Protein AF-A0A7J7HUH0-F1 (afdb_monomer_lite)

pLDDT: mean 73.05, std 17.27, range [38.16, 94.31]

InterPro domains:
  IPR051358 Transcription factor AMS/ICE1/BHLH6-like [PTHR31945] (14-114)
  IPR054502 Plant bHLH transcription factor, ACT-like domain [PF22754] (56-114)

Organism: Camellia sinensis (NCBI:txid4442)

Foldseek 3Di:
DVVVVVVVVVVVVVVVVVVVVVVVVVVVVVVVVVVVVVVVVVVVCVCVVPPPPQKDWDWDADPFFIKIKIWGVDLDDPCPVVVVVVVCVVVVWAFPDKDWDRPRTTIIITGTGDPPVPPVVVVVPPPPPDPDDDPDDPDDD

Structure (mmCIF, N/CA/C/O backbone):
data_AF-A0A7J7HUH0-F1
#
_entry.id   AF-A0A7J7HUH0-F1
#
loop_
_atom_site.group_PDB
_atom_site.id
_atom_site.type_symbol
_atom_site.label_atom_id
_atom_site.label_alt_id
_atom_site.label_comp_id
_atom_site.label_asym_id
_atom_site.label_entity_id
_atom_site.label_seq_id
_atom_site.pdbx_PDB_ins_code
_atom_site.Cartn_x
_atom_site.Cartn_y
_atom_site.Cartn_z
_atom_site.occupancy
_atom_site.B_iso_or_equiv
_atom_site.auth_seq_id
_atom_site.auth_comp_id
_atom_site.auth_asym_id
_atom_site.auth_atom_id
_atom_site.pdbx_PDB_model_num
ATOM 1 N N . MET A 1 1 ? 28.530 69.741 12.120 1.00 62.62 1 MET A N 1
ATOM 2 C CA . MET A 1 1 ? 29.384 68.659 11.579 1.00 62.62 1 MET A CA 1
ATOM 3 C C . MET A 1 1 ? 29.743 67.556 12.587 1.00 62.62 1 MET A C 1
ATOM 5 O O . MET A 1 1 ? 29.414 66.415 12.303 1.00 62.62 1 MET A O 1
ATOM 9 N N . LEU A 1 2 ? 30.372 67.813 13.750 1.00 64.56 2 LEU A N 1
ATOM 10 C CA . LEU A 1 2 ? 30.705 66.729 14.713 1.00 64.56 2 LEU A CA 1
ATOM 11 C C . LEU A 1 2 ? 29.490 66.181 15.492 1.00 64.56 2 LEU A C 1
ATOM 13 O O . LEU A 1 2 ? 29.400 64.978 15.710 1.00 64.56 2 LEU A O 1
ATOM 17 N N . VAL A 1 3 ? 28.527 67.041 15.846 1.00 68.69 3 VAL A N 1
ATOM 18 C CA . VAL A 1 3 ? 27.280 66.648 16.542 1.00 68.69 3 VAL A CA 1
ATOM 19 C C . VAL A 1 3 ? 26.387 65.766 15.659 1.00 68.69 3 VAL A C 1
ATOM 21 O O . VAL A 1 3 ? 25.797 64.796 16.122 1.00 68.69 3 VAL A O 1
ATOM 24 N N . GLU A 1 4 ? 26.335 66.064 14.362 1.00 68.50 4 GLU A N 1
ATOM 25 C CA . GLU A 1 4 ? 25.541 65.306 13.388 1.00 68.50 4 GLU A CA 1
ATOM 26 C C . GLU A 1 4 ? 26.153 63.929 13.108 1.00 68.50 4 GLU A C 1
ATOM 28 O O . GLU A 1 4 ? 25.424 62.943 13.024 1.00 68.50 4 GLU A O 1
ATOM 33 N N . GLN A 1 5 ? 27.489 63.834 13.061 1.00 69.19 5 GLN A N 1
ATOM 34 C CA . GLN A 1 5 ? 28.180 62.544 12.986 1.00 69.19 5 GLN A CA 1
ATOM 35 C C . GLN A 1 5 ? 27.938 61.690 14.240 1.00 69.19 5 GLN A C 1
ATOM 37 O O . GLN A 1 5 ? 27.684 60.494 14.117 1.00 69.19 5 GLN A O 1
ATOM 42 N N . TRP A 1 6 ? 27.944 62.291 15.435 1.00 70.00 6 TRP A N 1
ATOM 43 C CA . TRP A 1 6 ? 27.661 61.580 16.688 1.00 70.00 6 TRP A CA 1
ATOM 44 C C . TRP A 1 6 ? 26.234 61.015 16.746 1.00 70.00 6 TRP A C 1
ATOM 46 O O . TRP A 1 6 ? 26.043 59.850 17.100 1.00 70.00 6 TRP A O 1
ATOM 56 N N . ASN A 1 7 ? 25.235 61.797 16.326 1.00 68.88 7 ASN A N 1
ATOM 57 C CA . ASN A 1 7 ? 23.844 61.336 16.270 1.00 68.88 7 ASN A CA 1
ATOM 58 C C . ASN A 1 7 ? 23.637 60.217 15.242 1.00 68.88 7 ASN A C 1
ATOM 60 O O . ASN A 1 7 ? 22.911 59.261 15.517 1.00 68.88 7 ASN A O 1
ATOM 64 N N . HIS A 1 8 ? 24.298 60.298 14.085 1.00 65.06 8 HIS A N 1
ATOM 65 C CA . HIS A 1 8 ? 24.213 59.259 13.061 1.00 65.06 8 HIS A CA 1
ATOM 66 C C . HIS A 1 8 ? 24.813 57.928 13.542 1.00 65.06 8 HIS A C 1
ATOM 68 O O . HIS A 1 8 ? 24.189 56.879 13.392 1.00 65.06 8 HIS A O 1
ATOM 74 N N . VAL A 1 9 ? 25.982 57.964 14.192 1.00 68.38 9 VAL A N 1
ATOM 75 C CA . VAL A 1 9 ? 26.631 56.763 14.744 1.00 68.38 9 VAL A CA 1
ATOM 76 C C . VAL A 1 9 ? 25.791 56.141 15.862 1.00 68.38 9 VAL A C 1
ATOM 78 O O . VAL A 1 9 ? 25.590 54.927 15.859 1.00 68.38 9 VAL A O 1
ATOM 81 N N . ASN A 1 10 ? 25.248 56.948 16.777 1.00 68.12 10 ASN A N 1
ATOM 82 C CA . ASN A 1 10 ? 24.427 56.442 17.878 1.00 68.12 10 ASN A CA 1
ATOM 83 C C . ASN A 1 10 ? 23.129 55.785 17.372 1.00 68.12 10 ASN A C 1
ATOM 85 O O . ASN A 1 10 ? 22.783 54.688 17.801 1.00 68.12 10 ASN A O 1
ATOM 89 N N . LEU A 1 11 ? 22.450 56.396 16.394 1.00 65.75 11 LEU A N 1
ATOM 90 C CA . LEU A 1 11 ? 21.237 55.827 15.798 1.00 65.75 11 LEU A CA 1
ATOM 91 C C . LEU A 1 11 ? 21.517 54.501 15.079 1.00 65.75 11 LEU A C 1
ATOM 93 O O . LEU A 1 11 ? 20.762 53.543 15.231 1.00 65.75 11 LEU A O 1
ATOM 97 N N . VAL A 1 12 ? 22.618 54.418 14.327 1.00 68.31 12 VAL A N 1
ATOM 98 C CA . VAL A 1 12 ? 23.025 53.186 13.636 1.00 68.31 12 VAL A CA 1
ATOM 99 C C . VAL A 1 12 ? 23.379 52.082 14.636 1.00 68.31 12 VAL A C 1
ATOM 101 O O . VAL A 1 12 ? 23.006 50.932 14.420 1.00 68.31 12 VAL A O 1
ATOM 104 N N . VAL A 1 13 ? 24.050 52.407 15.745 1.00 65.56 13 VAL A N 1
ATOM 105 C CA . VAL A 1 13 ? 24.372 51.444 16.812 1.00 65.56 13 VAL A CA 1
ATOM 106 C C . VAL A 1 13 ? 23.114 50.959 17.531 1.00 65.56 13 VAL A C 1
ATOM 108 O O . VAL A 1 13 ? 22.966 49.753 17.722 1.00 65.56 13 VAL A O 1
ATOM 111 N N . VAL A 1 14 ? 22.183 51.853 17.874 1.00 63.31 14 VAL A N 1
ATOM 112 C CA . VAL A 1 14 ? 20.912 51.491 18.525 1.00 63.31 14 VAL A CA 1
ATOM 113 C C . VAL A 1 14 ? 20.043 50.650 17.589 1.00 63.31 14 VAL A C 1
ATOM 115 O O . VAL A 1 14 ? 19.522 49.622 18.010 1.00 63.31 14 VAL A O 1
ATOM 118 N N . ASN A 1 15 ? 19.962 51.003 16.302 1.00 63.41 15 ASN A N 1
ATOM 119 C CA . ASN A 1 15 ? 19.191 50.244 15.317 1.00 63.41 15 ASN A CA 1
ATOM 120 C C . ASN A 1 15 ? 19.816 48.869 15.027 1.00 63.41 15 ASN A C 1
ATOM 122 O O . ASN A 1 15 ? 19.104 47.874 14.964 1.00 63.41 15 ASN A O 1
ATOM 126 N N . LYS A 1 16 ? 21.149 48.773 14.913 1.00 66.81 16 LYS A N 1
ATOM 127 C CA . LYS A 1 16 ? 21.844 47.481 14.755 1.00 66.81 16 LYS A CA 1
ATOM 128 C C . LYS A 1 16 ? 21.687 46.615 15.999 1.00 66.81 16 LYS A C 1
ATOM 130 O O . LYS A 1 16 ? 21.413 45.433 15.858 1.00 66.81 16 LYS A O 1
ATOM 135 N N . THR A 1 17 ? 21.784 47.192 17.195 1.00 70.75 17 THR A N 1
ATOM 136 C CA . THR A 1 17 ? 21.514 46.479 18.454 1.00 70.75 17 THR A CA 1
ATOM 137 C C . THR A 1 17 ? 20.060 46.001 18.522 1.00 70.75 17 THR A C 1
ATOM 139 O O . THR A 1 17 ? 19.835 44.862 18.917 1.00 70.75 17 THR A O 1
ATOM 142 N N . SER A 1 18 ? 19.095 46.811 18.062 1.00 69.31 18 SER A N 1
ATOM 143 C CA . SER A 1 18 ? 17.676 46.432 17.957 1.00 69.31 18 SER A CA 1
ATOM 144 C C . SER A 1 18 ? 17.474 45.257 16.992 1.00 69.31 18 SER A C 1
ATOM 146 O O . SER A 1 18 ? 16.885 44.249 17.349 1.00 69.31 18 SER A O 1
ATOM 148 N N . ILE A 1 19 ? 18.054 45.319 15.792 1.00 78.00 19 ILE A N 1
ATOM 149 C CA . ILE A 1 19 ? 17.938 44.240 14.798 1.00 78.00 19 ILE A CA 1
ATOM 150 C C . ILE A 1 19 ? 18.626 42.954 15.287 1.00 78.00 19 ILE A C 1
ATOM 152 O O . ILE A 1 19 ? 18.115 41.859 15.068 1.00 78.00 19 ILE A O 1
ATOM 156 N N . ILE A 1 20 ? 19.775 43.068 15.963 1.00 77.19 20 ILE A N 1
ATOM 157 C CA . ILE A 1 20 ? 20.498 41.920 16.528 1.00 77.19 20 ILE A CA 1
ATOM 158 C C . ILE A 1 20 ? 19.693 41.279 17.666 1.00 77.19 20 ILE A C 1
ATOM 160 O O . ILE A 1 20 ? 19.638 40.050 17.731 1.00 77.19 20 ILE A O 1
ATOM 164 N N . VAL A 1 21 ? 19.055 42.065 18.544 1.00 80.69 21 VAL A N 1
ATOM 165 C CA . VAL A 1 21 ? 18.224 41.509 19.626 1.00 80.69 21 VAL A CA 1
ATOM 166 C C . VAL A 1 21 ? 16.950 40.867 19.082 1.00 80.69 21 VAL A C 1
ATOM 168 O O . VAL A 1 21 ? 16.604 39.773 19.522 1.00 80.69 21 VAL A O 1
ATOM 171 N N . ASP A 1 22 ? 16.314 41.464 18.071 1.00 81.62 22 ASP A N 1
ATOM 172 C CA . ASP A 1 22 ? 15.155 40.877 17.391 1.00 81.62 22 ASP A CA 1
ATOM 173 C C . ASP A 1 22 ? 15.521 39.562 16.685 1.00 81.62 22 ASP A C 1
ATOM 175 O O . ASP A 1 22 ? 14.833 38.553 16.844 1.00 81.62 22 ASP A O 1
ATOM 179 N N . ALA A 1 23 ? 16.654 39.522 15.974 1.00 85.56 23 ALA A N 1
ATOM 180 C CA . ALA A 1 23 ? 17.150 38.298 15.347 1.00 85.56 23 ALA A CA 1
ATOM 181 C C . ALA A 1 23 ? 17.501 37.218 16.385 1.00 85.56 23 ALA A C 1
ATOM 183 O O . ALA A 1 23 ? 17.166 36.050 16.196 1.00 85.56 23 ALA A O 1
ATOM 184 N N . SER A 1 24 ? 18.131 37.601 17.501 1.00 87.81 24 SER A N 1
ATOM 185 C CA . SER A 1 24 ? 18.484 36.678 18.589 1.00 87.81 24 SER A CA 1
ATOM 186 C C . SER A 1 24 ? 17.238 36.078 19.243 1.00 87.81 24 SER A C 1
ATOM 188 O O . SER A 1 24 ? 17.183 34.870 19.471 1.00 87.81 24 SER A O 1
ATOM 190 N N . LYS A 1 25 ? 16.209 36.902 19.468 1.00 89.75 25 LYS A N 1
ATOM 191 C CA . LYS A 1 25 ? 14.903 36.471 19.973 1.00 89.75 25 LYS A CA 1
ATOM 192 C C . LYS A 1 25 ? 14.230 35.485 19.015 1.00 89.75 25 LYS A C 1
ATOM 194 O O . LYS A 1 25 ? 13.800 34.419 19.444 1.00 89.75 25 LYS A O 1
ATOM 199 N N . TYR A 1 26 ? 14.223 35.784 17.715 1.00 87.81 26 TYR A N 1
ATOM 200 C CA . TYR A 1 26 ? 13.642 34.896 16.707 1.00 87.81 26 TYR A CA 1
ATOM 201 C C . TYR A 1 26 ? 14.362 33.538 16.622 1.00 87.81 26 TYR A C 1
ATOM 203 O O . TYR A 1 26 ? 13.713 32.498 16.512 1.00 87.81 26 TYR A O 1
ATOM 211 N N . ILE A 1 27 ? 15.698 33.518 16.723 1.00 91.69 27 ILE A N 1
ATOM 212 C CA . ILE A 1 27 ? 16.489 32.275 16.776 1.00 91.69 27 ILE A CA 1
ATOM 213 C C . ILE A 1 27 ? 16.103 31.434 18.001 1.00 91.69 27 ILE A C 1
ATOM 215 O O . ILE A 1 27 ? 15.980 30.212 17.896 1.00 91.69 27 ILE A O 1
ATOM 219 N N . GLU A 1 28 ? 15.889 32.063 19.157 1.00 88.75 28 GLU A N 1
ATOM 220 C CA . GLU A 1 28 ? 15.465 31.373 20.376 1.00 88.75 28 GLU A CA 1
ATOM 221 C C . GLU A 1 28 ? 14.048 30.794 20.251 1.00 88.75 28 GLU A C 1
ATOM 223 O O . GLU A 1 28 ? 13.834 29.623 20.574 1.00 88.75 28 GLU A O 1
ATOM 228 N N . GLU A 1 29 ? 13.109 31.561 19.693 1.00 88.81 29 GLU A N 1
ATOM 229 C CA . GLU A 1 29 ? 11.746 31.099 19.412 1.00 88.81 29 GLU A CA 1
ATOM 230 C C . GLU A 1 29 ? 11.733 29.920 18.429 1.00 88.81 29 GLU A C 1
ATOM 232 O O . GLU A 1 29 ? 11.016 28.937 18.638 1.00 88.81 29 GLU A O 1
ATOM 237 N N . LEU A 1 30 ? 12.553 29.972 17.373 1.00 90.25 30 LEU A N 1
ATOM 238 C CA . LEU A 1 30 ? 12.714 28.864 16.432 1.00 90.25 30 LEU A CA 1
ATOM 239 C C . LEU A 1 30 ? 13.300 27.627 17.111 1.00 90.25 30 LEU A C 1
ATOM 241 O O . LEU A 1 30 ? 12.775 26.531 16.919 1.00 90.25 30 LEU A O 1
ATOM 245 N N . LYS A 1 31 ? 14.336 27.791 17.940 1.00 91.12 31 LYS A N 1
ATOM 246 C CA . LYS A 1 31 ? 14.949 26.689 18.692 1.00 91.12 31 LYS A CA 1
ATOM 247 C C . LYS A 1 31 ? 13.931 26.019 19.620 1.00 91.12 31 LYS A C 1
ATOM 249 O O . LYS A 1 31 ? 13.815 24.798 19.607 1.00 91.12 31 LYS A O 1
ATOM 254 N N . GLY A 1 32 ? 13.125 26.804 20.338 1.00 86.88 32 GLY A N 1
ATOM 255 C CA . GLY A 1 32 ? 12.041 26.283 21.176 1.00 86.88 32 GLY A CA 1
ATOM 256 C C . GLY A 1 32 ? 10.930 25.596 20.372 1.00 86.88 32 GLY A C 1
ATOM 257 O O . GLY A 1 32 ? 10.376 24.589 20.805 1.00 86.88 32 GLY A O 1
ATOM 258 N N . LYS A 1 33 ? 10.599 26.084 19.169 1.00 87.56 33 LYS A N 1
ATOM 259 C CA . LYS A 1 33 ? 9.662 25.390 18.265 1.00 87.56 33 LYS A CA 1
ATOM 260 C C . LYS A 1 33 ? 10.217 24.051 17.769 1.00 87.56 33 LYS A C 1
ATOM 262 O O . LYS A 1 33 ? 9.451 23.095 17.714 1.00 87.56 33 LYS A O 1
ATOM 267 N N . VAL A 1 34 ? 11.509 23.977 17.439 1.00 85.62 34 VAL A N 1
ATOM 268 C CA . VAL A 1 34 ? 12.179 22.731 17.024 1.00 85.62 34 VAL A CA 1
ATOM 269 C C . VAL A 1 34 ? 12.200 21.719 18.165 1.00 85.62 34 VAL A C 1
ATOM 271 O O . VAL A 1 34 ? 11.867 20.563 17.941 1.00 85.62 34 VAL A O 1
ATOM 274 N N . GLU A 1 35 ? 12.524 22.144 19.386 1.00 82.62 35 GLU A N 1
ATOM 275 C CA . GLU A 1 35 ? 12.536 21.261 20.556 1.00 82.62 35 GLU A CA 1
ATOM 276 C C . GLU A 1 35 ? 11.141 20.717 20.877 1.00 82.62 35 GLU A C 1
ATOM 278 O O . GLU A 1 35 ? 10.984 19.512 21.042 1.00 82.62 35 GLU A O 1
ATOM 283 N N . ARG A 1 36 ? 10.106 21.568 20.863 1.00 80.25 36 ARG A N 1
ATOM 284 C CA . ARG A 1 36 ? 8.719 21.122 21.066 1.00 80.25 36 ARG A CA 1
ATOM 285 C C . ARG A 1 36 ? 8.247 20.171 19.977 1.00 80.25 36 ARG A C 1
ATOM 287 O O . ARG A 1 36 ? 7.583 19.197 20.295 1.00 80.25 36 ARG A O 1
ATOM 294 N N . LEU A 1 37 ? 8.585 20.434 18.714 1.00 80.00 37 LEU A N 1
ATOM 295 C CA . LEU A 1 37 ? 8.231 19.532 17.620 1.00 80.00 37 LEU A CA 1
ATOM 296 C C . LEU A 1 37 ? 9.000 18.209 17.724 1.00 80.00 37 LEU A C 1
ATOM 298 O O . LEU A 1 37 ? 8.408 17.163 17.511 1.00 80.00 37 LEU A O 1
ATOM 302 N N . SER A 1 38 ? 10.279 18.245 18.116 1.00 75.94 38 SER A N 1
ATOM 303 C CA . SER A 1 38 ? 11.105 17.060 18.394 1.00 75.94 38 SER A CA 1
ATOM 304 C C . SER A 1 38 ? 10.540 16.230 19.554 1.00 75.94 38 SER A C 1
ATOM 306 O O . SER A 1 38 ? 10.464 15.007 19.490 1.00 75.94 38 SER A O 1
ATOM 308 N N . GLN A 1 39 ? 10.075 16.895 20.609 1.00 76.38 39 GLN A N 1
ATOM 309 C CA . GLN A 1 39 ? 9.423 16.245 21.737 1.00 76.38 39 GLN A CA 1
ATOM 310 C C . GLN A 1 39 ? 8.036 15.713 21.368 1.00 76.38 39 GLN A C 1
ATOM 312 O O . GLN A 1 39 ? 7.673 14.650 21.848 1.00 76.38 39 GLN A O 1
ATOM 317 N N . ASP A 1 40 ? 7.273 16.397 20.516 1.00 66.88 40 ASP A N 1
ATOM 318 C CA . ASP A 1 40 ? 5.963 15.937 20.045 1.00 66.88 40 ASP A CA 1
ATOM 319 C C . ASP A 1 40 ? 6.092 14.723 19.114 1.00 66.88 40 ASP A C 1
ATOM 321 O O . ASP A 1 40 ? 5.353 13.753 19.279 1.00 66.88 40 ASP A O 1
ATOM 325 N N . VAL A 1 41 ? 7.102 14.686 18.231 1.00 65.50 41 VAL A N 1
ATOM 326 C CA . VAL A 1 41 ? 7.417 13.469 17.459 1.00 65.50 41 VAL A CA 1
ATOM 327 C C . VAL A 1 41 ? 7.937 12.353 18.365 1.00 65.50 41 VAL A C 1
ATOM 329 O O . VAL A 1 41 ? 7.500 11.218 18.222 1.00 65.50 41 VAL A O 1
ATOM 332 N N . ALA A 1 42 ? 8.780 12.652 19.360 1.00 58.97 42 ALA A N 1
ATOM 333 C CA . ALA A 1 42 ? 9.276 11.652 20.307 1.00 58.97 42 ALA A CA 1
ATOM 334 C C . ALA A 1 42 ? 8.188 11.149 21.275 1.00 58.97 42 ALA A C 1
ATOM 336 O O . ALA A 1 42 ? 8.205 9.988 21.669 1.00 58.97 42 ALA A O 1
ATOM 337 N N . SER A 1 43 ? 7.218 11.986 21.649 1.00 53.81 43 SER A N 1
ATOM 338 C CA . SER A 1 43 ? 6.082 11.622 22.504 1.00 53.81 43 SER A CA 1
ATOM 339 C C . SER A 1 43 ? 5.006 10.880 21.706 1.00 53.81 43 SER A C 1
ATOM 341 O O . SER A 1 43 ? 4.458 9.902 22.209 1.00 53.81 43 SER A O 1
ATOM 343 N N . SER A 1 44 ? 4.833 11.217 20.422 1.00 51.62 44 SER A N 1
ATOM 344 C CA . SER A 1 44 ? 4.119 10.391 19.435 1.00 51.62 44 SER A CA 1
ATOM 345 C C . SER A 1 44 ? 4.837 9.066 19.134 1.00 51.62 44 SER A C 1
ATOM 347 O O . SER A 1 44 ? 4.208 8.115 18.685 1.00 51.62 44 SER A O 1
ATOM 349 N N . GLN A 1 45 ? 6.143 8.968 19.409 1.00 49.53 45 GLN A N 1
ATOM 350 C CA . GLN A 1 45 ? 6.922 7.722 19.368 1.00 49.53 45 GLN A CA 1
ATOM 351 C C . GLN A 1 45 ? 7.043 7.030 20.738 1.00 49.53 45 GLN A C 1
ATOM 353 O O . GLN A 1 45 ? 7.509 5.896 20.801 1.00 49.53 45 GLN A O 1
ATOM 358 N N . SER A 1 46 ? 6.583 7.650 21.832 1.00 38.16 46 SER A N 1
ATOM 359 C CA . SER A 1 46 ? 6.496 7.021 23.161 1.00 38.16 46 SER A CA 1
ATOM 360 C C . SER A 1 46 ? 5.264 6.113 23.288 1.00 38.16 46 SER A C 1
ATOM 362 O O . SER A 1 46 ? 5.170 5.302 24.208 1.00 38.16 46 SER A O 1
ATOM 364 N N . SER A 1 47 ? 4.379 6.110 22.285 1.00 43.22 47 SER A N 1
ATOM 365 C CA . SER A 1 47 ? 3.711 4.877 21.866 1.00 43.22 47 SER A CA 1
ATOM 366 C C . SER A 1 47 ? 4.695 4.025 21.058 1.00 43.22 47 SER A C 1
ATOM 368 O O . SER A 1 47 ? 4.520 3.772 19.871 1.00 43.22 47 SER A O 1
ATOM 370 N N . ASN A 1 48 ? 5.748 3.561 21.728 1.00 44.66 48 ASN A N 1
ATOM 371 C CA . ASN A 1 48 ? 6.548 2.428 21.278 1.00 44.66 48 ASN A CA 1
ATOM 372 C C . ASN A 1 48 ? 5.855 1.101 21.654 1.00 44.66 48 ASN A C 1
ATOM 374 O O . ASN A 1 48 ? 6.483 0.046 21.707 1.00 44.66 48 ASN A O 1
ATOM 378 N N . GLY A 1 49 ? 4.550 1.148 21.930 1.00 42.78 49 GLY A N 1
ATOM 379 C CA . GLY A 1 49 ? 3.658 0.062 21.588 1.00 42.78 49 GLY A CA 1
ATOM 380 C C . GLY A 1 49 ? 3.299 0.266 20.131 1.00 42.78 49 GLY A C 1
ATOM 381 O O . GLY A 1 49 ? 2.658 1.256 19.811 1.00 42.78 49 GLY A O 1
ATOM 382 N N . GLN A 1 50 ? 3.785 -0.629 19.278 1.00 45.75 50 GLN A N 1
ATOM 383 C CA . GLN A 1 50 ? 3.162 -1.020 18.019 1.00 45.75 50 GLN A CA 1
ATOM 384 C C . GLN A 1 50 ? 1.762 -0.400 17.882 1.00 45.75 50 GLN A C 1
ATOM 386 O O . GLN A 1 50 ? 0.783 -0.959 18.376 1.00 45.75 50 GLN A O 1
ATOM 391 N N . ASN A 1 51 ? 1.651 0.756 17.226 1.00 43.56 51 ASN A N 1
ATOM 392 C CA . ASN A 1 51 ? 0.384 1.147 16.636 1.00 43.56 51 ASN A CA 1
ATOM 393 C C . ASN A 1 51 ? 0.231 0.185 15.460 1.00 43.56 51 ASN A C 1
ATOM 395 O O . ASN A 1 51 ? 0.536 0.535 14.321 1.00 43.56 51 ASN A O 1
ATOM 399 N N . SER A 1 52 ? -0.100 -1.071 15.779 1.00 46.50 52 SER A N 1
ATOM 400 C CA . SER A 1 52 ? -0.595 -2.042 14.827 1.00 46.50 52 SER A CA 1
ATOM 401 C C . SER A 1 52 ? -1.851 -1.380 14.299 1.00 46.50 52 SER A C 1
ATOM 403 O O . SER A 1 52 ? -2.923 -1.436 14.899 1.00 46.50 52 SER A O 1
ATOM 405 N N . LEU A 1 53 ? -1.702 -0.647 13.197 1.00 51.53 53 LEU A N 1
ATOM 406 C CA . LEU A 1 53 ? -2.783 -0.592 12.242 1.00 51.53 53 LEU A CA 1
ATOM 407 C C . LEU A 1 53 ? -3.210 -2.056 12.083 1.00 51.53 53 LEU A C 1
ATOM 409 O O . LEU A 1 53 ? -2.331 -2.914 11.967 1.00 51.53 53 LEU A O 1
ATOM 413 N N . PRO A 1 54 ? -4.508 -2.374 12.063 1.00 65.56 54 PRO A N 1
ATOM 414 C CA . PRO A 1 54 ? -4.984 -3.749 11.896 1.00 65.56 54 PRO A CA 1
ATOM 415 C C . PRO A 1 54 ? -4.534 -4.399 10.573 1.00 65.56 54 PRO A C 1
ATOM 417 O O . PRO A 1 54 ? -5.000 -5.478 10.224 1.00 65.56 54 PRO A O 1
ATOM 420 N N . MET A 1 55 ? -3.656 -3.743 9.813 1.00 75.19 55 MET A N 1
ATOM 421 C CA . MET A 1 55 ? -3.066 -4.147 8.561 1.00 75.19 55 MET A CA 1
ATOM 422 C C . MET A 1 55 ? -1.558 -3.828 8.569 1.00 75.19 55 MET A C 1
ATOM 424 O O . MET A 1 55 ? -1.155 -2.675 8.723 1.00 75.19 55 MET A O 1
ATOM 428 N N . GLN A 1 56 ? -0.731 -4.852 8.370 1.00 87.25 56 GLN A N 1
ATOM 429 C CA . GLN A 1 56 ? 0.715 -4.772 8.178 1.00 87.25 56 GLN A CA 1
ATOM 430 C C . GLN A 1 56 ? 1.051 -5.078 6.717 1.00 87.25 56 GLN A C 1
ATOM 432 O O . GLN A 1 56 ? 0.530 -6.032 6.141 1.00 87.25 56 GLN A O 1
ATOM 437 N N . VAL A 1 57 ? 1.931 -4.276 6.120 1.00 89.88 57 VAL A N 1
ATOM 438 C CA . VAL A 1 57 ? 2.405 -4.468 4.744 1.00 89.88 57 VAL A CA 1
ATOM 439 C C . VAL A 1 57 ? 3.927 -4.487 4.749 1.00 89.88 57 VAL A C 1
ATOM 441 O O . VAL A 1 57 ? 4.555 -3.552 5.245 1.00 89.88 57 VAL A O 1
ATOM 444 N N . THR A 1 58 ? 4.518 -5.538 4.192 1.00 91.69 58 THR A N 1
ATOM 445 C CA . THR A 1 58 ? 5.961 -5.681 3.997 1.00 91.69 58 THR A CA 1
ATOM 446 C C . THR A 1 58 ? 6.262 -5.847 2.515 1.00 91.69 58 THR A C 1
ATOM 448 O O . THR A 1 58 ? 5.518 -6.495 1.784 1.00 91.69 58 THR A O 1
ATOM 451 N N . VAL A 1 59 ? 7.355 -5.239 2.061 1.00 92.19 59 VAL A N 1
ATOM 452 C CA . VAL A 1 59 ? 7.826 -5.364 0.680 1.00 92.19 59 VAL A CA 1
ATOM 453 C C . VAL A 1 59 ? 9.292 -5.755 0.717 1.00 92.19 59 VAL A C 1
ATOM 455 O O . VAL A 1 59 ? 10.101 -5.089 1.361 1.00 92.19 59 VAL A O 1
ATOM 458 N N . GLU A 1 60 ? 9.623 -6.835 0.026 1.00 91.94 60 GLU A N 1
ATOM 459 C CA . GLU A 1 60 ? 10.971 -7.373 -0.088 1.00 91.94 60 GLU A CA 1
ATOM 460 C C . GLU A 1 60 ? 11.388 -7.347 -1.559 1.00 91.94 60 GLU A C 1
ATOM 462 O O . GLU A 1 60 ? 10.638 -7.746 -2.444 1.00 91.94 60 GLU A O 1
ATOM 467 N N . THR A 1 61 ? 12.587 -6.858 -1.851 1.00 89.56 61 THR A N 1
ATOM 468 C CA . THR A 1 61 ? 13.147 -6.877 -3.209 1.00 89.56 61 THR A CA 1
ATOM 469 C C . THR A 1 61 ? 13.737 -8.247 -3.523 1.00 89.56 61 THR A C 1
ATOM 471 O O . THR A 1 61 ? 14.575 -8.743 -2.769 1.00 89.56 61 THR A O 1
ATOM 474 N N . LEU A 1 62 ? 13.338 -8.829 -4.652 1.00 86.25 62 LEU A N 1
ATOM 475 C CA . LEU A 1 62 ? 13.866 -10.077 -5.203 1.00 86.25 62 LEU A CA 1
ATOM 476 C C . LEU A 1 62 ? 14.756 -9.792 -6.424 1.00 86.25 62 LEU A C 1
ATOM 478 O O . LEU A 1 62 ? 14.748 -8.692 -6.966 1.00 86.25 62 LEU A O 1
ATOM 482 N N . GLU A 1 63 ? 15.490 -10.800 -6.908 1.00 82.75 63 GLU A N 1
ATOM 483 C CA . GLU A 1 63 ? 16.394 -10.660 -8.068 1.00 82.75 63 GLU A CA 1
ATOM 484 C C . GLU A 1 63 ? 15.687 -10.145 -9.339 1.00 82.75 63 GLU A C 1
ATOM 486 O O . GLU A 1 63 ? 16.299 -9.455 -10.148 1.00 82.75 63 GLU A O 1
ATOM 491 N N . LYS A 1 64 ? 14.397 -10.467 -9.519 1.00 78.25 64 LYS A N 1
ATOM 492 C CA . LYS A 1 64 ? 13.588 -10.068 -10.687 1.00 78.25 64 LYS A CA 1
ATOM 493 C C . LYS A 1 64 ? 12.240 -9.450 -10.304 1.00 78.25 64 LYS A C 1
ATOM 495 O O . LYS A 1 64 ? 11.234 -9.723 -10.958 1.00 78.25 64 LYS A O 1
ATOM 500 N N . GLY A 1 65 ? 12.217 -8.646 -9.241 1.00 86.38 65 GLY A N 1
ATOM 501 C CA . GLY A 1 65 ? 11.032 -7.881 -8.853 1.00 86.38 65 GLY A CA 1
ATOM 502 C C . GLY A 1 65 ? 10.851 -7.750 -7.344 1.00 86.38 65 GLY A C 1
ATOM 503 O O . GLY A 1 65 ? 11.811 -7.483 -6.624 1.00 86.38 65 GLY A O 1
ATOM 504 N N . PHE A 1 66 ? 9.621 -7.914 -6.858 1.00 90.75 66 PHE A N 1
ATOM 505 C CA . PHE A 1 66 ? 9.238 -7.590 -5.481 1.00 90.75 66 PHE A CA 1
ATOM 506 C C . PHE A 1 66 ? 8.314 -8.655 -4.894 1.00 90.75 66 PHE A C 1
ATOM 508 O O . PHE A 1 66 ? 7.384 -9.094 -5.557 1.00 90.75 66 PHE A O 1
ATOM 515 N N . LEU A 1 67 ? 8.523 -9.038 -3.641 1.00 92.75 67 LEU A N 1
ATOM 516 C CA . LEU A 1 67 ? 7.573 -9.803 -2.846 1.00 92.75 67 LEU A CA 1
ATOM 517 C C . LEU A 1 67 ? 6.815 -8.838 -1.939 1.00 92.75 67 LEU A C 1
ATOM 519 O O . LEU A 1 67 ? 7.403 -8.166 -1.096 1.00 92.75 67 LEU A O 1
ATOM 523 N N . ILE A 1 68 ? 5.506 -8.768 -2.116 1.00 94.06 68 ILE A N 1
ATOM 524 C CA . ILE A 1 68 ? 4.604 -7.907 -1.364 1.00 94.06 68 ILE A CA 1
ATOM 525 C C . ILE A 1 68 ? 3.785 -8.805 -0.451 1.00 94.06 68 ILE A C 1
ATOM 527 O O . ILE A 1 68 ? 3.028 -9.654 -0.916 1.00 94.06 68 ILE A O 1
ATOM 531 N N . ASN A 1 69 ? 3.926 -8.602 0.850 1.00 92.56 69 ASN A N 1
ATOM 532 C CA . ASN A 1 69 ? 3.210 -9.338 1.872 1.00 92.56 69 ASN A CA 1
ATOM 533 C C . ASN A 1 69 ? 2.276 -8.389 2.618 1.00 92.56 69 ASN A C 1
ATOM 535 O O . ASN A 1 69 ? 2.683 -7.354 3.135 1.00 92.56 69 ASN A O 1
ATOM 539 N N . VAL A 1 70 ? 1.000 -8.740 2.665 1.00 91.62 70 VAL A N 1
ATOM 540 C CA . VAL A 1 70 ? -0.058 -7.969 3.308 1.00 91.62 70 VAL A CA 1
ATOM 541 C C . VAL A 1 70 ? -0.739 -8.877 4.311 1.00 91.62 70 VAL A C 1
ATOM 543 O O . VAL A 1 70 ? -1.218 -9.955 3.970 1.00 91.62 70 VAL A O 1
ATOM 546 N N . PHE A 1 71 ? -0.806 -8.437 5.555 1.00 89.69 71 PHE A N 1
ATOM 547 C CA . PHE A 1 71 ? -1.468 -9.138 6.640 1.00 89.69 71 PHE A CA 1
ATOM 548 C C . PHE A 1 71 ? -2.470 -8.203 7.300 1.00 89.69 71 PHE A C 1
ATOM 550 O O . PHE A 1 71 ? -2.149 -7.046 7.536 1.00 89.69 71 PHE A O 1
ATOM 557 N N . SER A 1 72 ? -3.668 -8.685 7.615 1.00 86.25 72 SER A N 1
ATOM 558 C CA . SER A 1 72 ? -4.637 -7.934 8.404 1.00 86.25 72 SER A CA 1
ATOM 559 C C . SER A 1 72 ? -5.233 -8.784 9.516 1.00 86.25 72 SER A C 1
ATOM 561 O O . SER A 1 72 ? -5.704 -9.893 9.273 1.00 86.25 72 SER A O 1
ATOM 563 N N . GLU A 1 73 ? -5.215 -8.234 10.731 1.00 78.00 73 GLU A N 1
ATOM 564 C CA . GLU A 1 73 ? -5.780 -8.818 11.952 1.00 78.00 73 GLU A CA 1
ATOM 565 C C . GLU A 1 73 ? -7.319 -8.744 11.975 1.00 78.00 73 GLU A C 1
ATOM 567 O O . GLU A 1 73 ? -7.974 -9.425 12.764 1.00 78.00 73 GLU A O 1
ATOM 572 N N . GLU A 1 74 ? -7.927 -7.925 11.112 1.00 73.50 74 GLU A N 1
ATOM 573 C CA . GLU A 1 74 ? -9.377 -7.787 11.034 1.00 73.50 74 GLU A CA 1
ATOM 574 C C . GLU A 1 74 ? -10.018 -8.921 10.229 1.00 73.50 74 GLU A C 1
ATOM 576 O O . GLU A 1 74 ? -9.720 -9.160 9.058 1.00 73.50 74 GLU A O 1
ATOM 581 N N . LYS A 1 75 ? -11.001 -9.584 10.848 1.00 65.75 75 LYS A N 1
ATOM 582 C CA . LYS A 1 75 ? -11.678 -10.753 10.269 1.00 65.75 75 LYS A CA 1
ATOM 583 C C . LYS A 1 75 ? -12.471 -10.455 8.994 1.00 65.75 75 LYS A C 1
ATOM 585 O O . LYS A 1 75 ? -12.805 -11.388 8.264 1.00 65.75 75 LYS A O 1
ATOM 590 N N . LYS A 1 76 ? -12.877 -9.197 8.766 1.00 61.88 76 LYS A N 1
ATOM 591 C CA . LYS A 1 76 ? -13.818 -8.825 7.697 1.00 61.88 76 LYS A CA 1
ATOM 592 C C . LYS A 1 76 ? -13.608 -7.410 7.169 1.00 61.88 76 LYS A C 1
ATOM 594 O O . LYS A 1 76 ? -14.266 -6.477 7.612 1.00 61.88 76 LYS A O 1
ATOM 599 N N . CYS A 1 77 ? -12.821 -7.310 6.107 1.00 65.06 77 CYS A N 1
ATOM 600 C CA . CYS A 1 77 ? -12.752 -6.122 5.262 1.00 65.06 77 CYS A CA 1
ATOM 601 C C . CYS A 1 77 ? -13.213 -6.497 3.842 1.00 65.06 77 CYS A C 1
ATOM 603 O O . CYS A 1 77 ? -12.385 -6.859 2.999 1.00 65.06 77 CYS A O 1
ATOM 605 N N . PRO A 1 78 ? -14.535 -6.507 3.564 1.00 79.06 78 PRO A N 1
ATOM 606 C CA . PRO A 1 78 ? -15.033 -6.819 2.229 1.00 79.06 78 PRO A CA 1
ATOM 607 C C . PRO A 1 78 ? -14.471 -5.809 1.225 1.00 79.06 78 PRO A C 1
ATOM 609 O O . PRO A 1 78 ? -14.541 -4.603 1.437 1.00 79.06 78 PRO A O 1
ATOM 612 N N . GLY A 1 79 ? -13.893 -6.311 0.134 1.00 83.56 79 GLY A N 1
ATOM 613 C CA . GLY A 1 79 ? -13.282 -5.473 -0.899 1.00 83.56 79 GLY A CA 1
ATOM 614 C C . GLY A 1 79 ? -11.804 -5.140 -0.684 1.00 83.56 79 GLY A C 1
ATOM 615 O O . GLY A 1 79 ? -11.219 -4.530 -1.571 1.00 83.56 79 GLY A O 1
ATOM 616 N N . LEU A 1 80 ? -11.163 -5.588 0.405 1.00 86.31 80 LEU A N 1
ATOM 617 C CA . LEU A 1 80 ? -9.733 -5.331 0.637 1.00 86.31 80 LEU A CA 1
ATOM 618 C C . LEU A 1 80 ? -8.851 -5.866 -0.502 1.00 86.31 80 LEU A C 1
ATOM 620 O O . LEU A 1 80 ? -8.004 -5.142 -1.017 1.00 86.31 80 LEU A O 1
ATOM 624 N N . LEU A 1 81 ? -9.108 -7.096 -0.956 1.00 88.81 81 LEU A N 1
ATOM 625 C CA . LEU A 1 81 ? -8.403 -7.678 -2.101 1.00 88.81 81 LEU A CA 1
ATOM 626 C C . LEU A 1 81 ? -8.565 -6.827 -3.368 1.00 88.81 81 LEU A C 1
ATOM 628 O O . LEU A 1 81 ? -7.598 -6.604 -4.085 1.00 88.81 81 LEU A O 1
ATOM 632 N N . VAL A 1 82 ? -9.775 -6.322 -3.623 1.00 90.44 82 VAL A N 1
ATOM 633 C CA . VAL A 1 82 ? -10.067 -5.496 -4.804 1.00 90.44 82 VAL A CA 1
ATOM 634 C C . VAL A 1 82 ? -9.285 -4.186 -4.745 1.00 90.44 82 VAL A C 1
ATOM 636 O O . VAL A 1 82 ? -8.693 -3.783 -5.741 1.00 90.44 82 VAL A O 1
ATOM 639 N N . THR A 1 83 ? -9.228 -3.551 -3.573 1.00 89.94 83 THR A N 1
ATOM 640 C CA . THR A 1 83 ? -8.434 -2.336 -3.355 1.00 89.94 83 THR A CA 1
ATOM 641 C C . THR A 1 83 ? -6.947 -2.579 -3.601 1.00 89.94 83 THR A C 1
ATOM 643 O O . THR A 1 83 ? -6.298 -1.764 -4.250 1.00 89.94 83 THR A O 1
ATOM 646 N N . ILE A 1 84 ? -6.409 -3.706 -3.125 1.00 90.81 84 ILE A N 1
ATOM 647 C CA . ILE A 1 84 ? -4.989 -4.039 -3.299 1.00 90.81 84 ILE A CA 1
ATOM 648 C C . ILE A 1 84 ? -4.658 -4.309 -4.772 1.00 90.81 84 ILE A C 1
ATOM 650 O O . ILE A 1 84 ? -3.696 -3.754 -5.292 1.00 90.81 84 ILE A O 1
ATOM 654 N N . LEU A 1 85 ? -5.473 -5.106 -5.468 1.00 91.75 85 LEU A N 1
ATOM 655 C CA . LEU A 1 85 ? -5.263 -5.392 -6.892 1.00 91.75 85 LEU A CA 1
ATOM 656 C C . LEU A 1 85 ? -5.365 -4.129 -7.751 1.00 91.75 85 LEU A C 1
ATOM 658 O O . LEU A 1 85 ? -4.575 -3.945 -8.672 1.00 91.75 85 LEU A O 1
ATOM 662 N N . LYS A 1 86 ? -6.295 -3.230 -7.417 1.00 91.25 86 LYS A N 1
ATOM 663 C CA . LYS A 1 86 ? -6.394 -1.930 -8.079 1.00 91.25 86 LYS A CA 1
ATOM 664 C C . LYS A 1 86 ? -5.129 -1.095 -7.879 1.00 91.25 86 LYS A C 1
ATOM 666 O O . LYS A 1 86 ? -4.648 -0.494 -8.831 1.00 91.25 86 LYS A O 1
ATOM 671 N N . ALA A 1 87 ? -4.564 -1.094 -6.672 1.00 91.75 87 ALA A N 1
ATOM 672 C CA . ALA A 1 87 ? -3.303 -0.407 -6.416 1.00 91.75 87 ALA A CA 1
ATOM 673 C C . ALA A 1 87 ? -2.151 -1.002 -7.244 1.00 91.75 87 ALA A C 1
ATOM 675 O O . ALA A 1 87 ? -1.323 -0.252 -7.748 1.00 91.75 87 ALA A O 1
ATOM 676 N N . PHE A 1 88 ? -2.103 -2.325 -7.436 1.00 91.56 88 PHE A N 1
ATOM 677 C CA . PHE A 1 88 ? -1.105 -2.944 -8.316 1.00 91.56 88 PHE A CA 1
ATOM 678 C C . PHE A 1 88 ? -1.246 -2.479 -9.770 1.00 91.56 88 PHE A C 1
ATOM 680 O O . PHE A 1 88 ? -0.243 -2.127 -10.386 1.00 91.56 88 PHE A O 1
ATOM 687 N N . GLU A 1 89 ? -2.472 -2.396 -10.292 1.00 89.12 89 GLU A N 1
ATOM 688 C CA . GLU A 1 89 ? -2.735 -1.877 -11.641 1.00 89.12 89 GLU A CA 1
ATOM 689 C C . GLU A 1 89 ? -2.326 -0.401 -11.781 1.00 89.12 89 GLU A C 1
ATOM 691 O O . GLU A 1 89 ? -1.617 -0.040 -12.719 1.00 89.12 89 GLU A O 1
ATOM 696 N N . GLU A 1 90 ? -2.706 0.448 -10.823 1.00 91.75 90 GLU A N 1
ATOM 697 C CA . GLU A 1 90 ? -2.358 1.877 -10.815 1.00 91.75 90 GLU A CA 1
ATOM 698 C C . GLU A 1 90 ? -0.842 2.113 -10.717 1.00 91.75 90 GLU A C 1
ATOM 700 O O . GLU A 1 90 ? -0.322 3.083 -11.273 1.00 91.75 90 GLU A O 1
ATOM 705 N N . LEU A 1 91 ? -0.124 1.213 -10.042 1.00 87.81 91 LEU A N 1
ATOM 706 C CA . LEU A 1 91 ? 1.336 1.227 -9.945 1.00 87.81 91 LEU A CA 1
ATOM 707 C C . LEU A 1 91 ? 2.030 0.603 -11.167 1.00 87.81 91 LEU A C 1
ATOM 709 O O . LEU A 1 91 ? 3.256 0.683 -11.267 1.00 87.81 91 LEU A O 1
ATOM 713 N N . GLY A 1 92 ? 1.280 0.004 -12.099 1.00 87.12 92 GLY A N 1
ATOM 714 C CA . GLY A 1 92 ? 1.830 -0.716 -13.248 1.00 87.12 92 GLY A CA 1
ATOM 715 C C . GLY A 1 92 ? 2.658 -1.932 -12.832 1.00 87.12 92 GLY A C 1
ATOM 716 O O . GLY A 1 92 ? 3.705 -2.198 -13.417 1.00 87.12 92 GLY A O 1
ATOM 717 N N 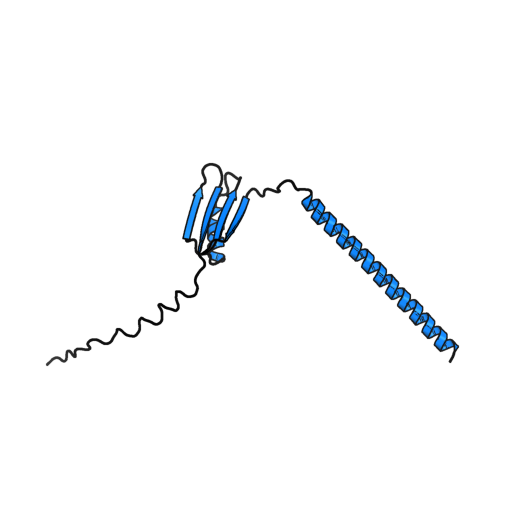. LEU A 1 93 ? 2.236 -2.612 -11.768 1.00 88.31 93 LEU A N 1
ATOM 718 C CA . LEU A 1 93 ? 2.953 -3.713 -11.144 1.00 88.31 93 LEU A CA 1
ATOM 719 C C . LEU A 1 93 ? 2.407 -5.035 -11.695 1.00 88.31 93 LEU A C 1
ATOM 721 O O . LEU A 1 93 ? 1.290 -5.437 -11.370 1.00 88.31 93 LEU A O 1
ATOM 725 N N . ASP A 1 94 ? 3.191 -5.706 -12.539 1.00 88.75 94 ASP A N 1
ATOM 726 C CA . ASP A 1 94 ? 2.816 -7.011 -13.089 1.00 88.75 94 ASP A CA 1
ATOM 727 C C . ASP A 1 94 ? 2.955 -8.086 -12.010 1.00 88.75 94 ASP A C 1
ATOM 729 O O . ASP A 1 94 ? 4.061 -8.441 -11.604 1.00 88.75 94 ASP A O 1
ATOM 733 N N . VAL A 1 95 ? 1.832 -8.620 -11.537 1.00 90.75 95 VAL A N 1
ATOM 734 C CA . VAL A 1 95 ? 1.817 -9.703 -10.548 1.00 90.75 95 VAL A CA 1
ATOM 735 C C . VAL A 1 95 ? 2.044 -11.038 -11.258 1.00 90.75 95 VAL A C 1
ATOM 737 O O . VAL A 1 95 ? 1.200 -11.493 -12.027 1.00 90.75 95 VAL A O 1
ATOM 740 N N . LEU A 1 96 ? 3.190 -11.666 -10.999 1.00 90.69 96 LEU A N 1
ATOM 741 C CA . LEU A 1 96 ? 3.587 -12.961 -11.559 1.00 90.69 96 LEU A CA 1
ATOM 742 C C . LEU A 1 96 ? 2.952 -14.129 -10.808 1.00 90.69 96 LEU A C 1
ATOM 744 O O . LEU A 1 96 ? 2.542 -15.113 -11.419 1.00 90.69 96 LEU A O 1
ATOM 748 N N . ASP A 1 97 ? 2.901 -14.015 -9.484 1.00 91.06 97 ASP A N 1
ATOM 749 C CA . ASP A 1 97 ? 2.329 -15.015 -8.593 1.00 91.06 97 ASP A CA 1
ATOM 750 C C . ASP A 1 97 ? 1.623 -14.311 -7.435 1.00 91.06 97 ASP A C 1
ATOM 752 O O . ASP A 1 97 ? 2.068 -13.254 -6.985 1.00 91.06 97 ASP A O 1
ATOM 756 N N . ALA A 1 98 ? 0.509 -14.867 -6.971 1.00 93.88 98 ALA A N 1
ATOM 757 C CA . ALA A 1 98 ? -0.172 -14.364 -5.792 1.00 93.88 98 ALA A CA 1
ATOM 758 C C . ALA A 1 98 ? -0.875 -15.489 -5.039 1.00 93.88 98 ALA A C 1
ATOM 760 O O . ALA A 1 98 ? -1.599 -16.299 -5.619 1.00 93.88 98 ALA A O 1
ATOM 761 N N . ASN A 1 99 ? -0.726 -15.473 -3.722 1.00 93.44 99 ASN A N 1
ATOM 762 C CA . ASN A 1 99 ? -1.373 -16.388 -2.807 1.00 93.44 99 ASN A CA 1
ATOM 763 C C . ASN A 1 99 ? -2.198 -15.603 -1.785 1.00 93.44 99 ASN A C 1
ATOM 765 O O . ASN A 1 99 ? -1.700 -14.679 -1.142 1.00 93.44 99 ASN A O 1
ATOM 769 N N . VAL A 1 100 ? -3.463 -15.983 -1.615 1.00 91.19 100 VAL A N 1
ATOM 770 C CA . VAL A 1 100 ? -4.389 -15.327 -0.690 1.00 91.19 100 VAL A CA 1
ATOM 771 C C . VAL A 1 100 ? -4.999 -16.342 0.269 1.00 91.19 100 VAL A C 1
ATOM 773 O O . VAL A 1 1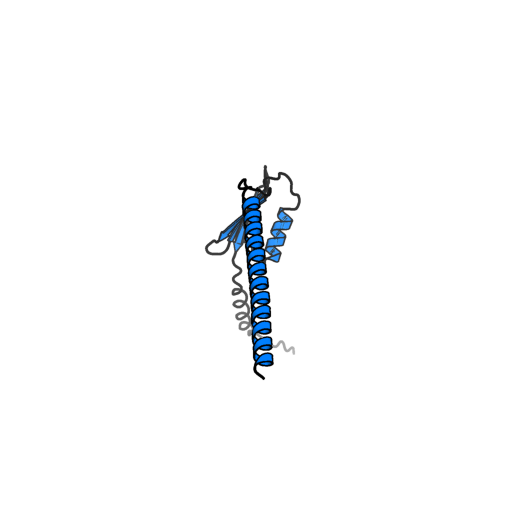00 ? -5.476 -17.402 -0.132 1.00 91.19 100 VAL A O 1
ATOM 776 N N . SER A 1 101 ? -5.009 -16.000 1.554 1.00 88.69 101 SER A N 1
ATOM 777 C CA . SER A 1 101 ? -5.653 -16.770 2.613 1.00 88.69 101 SER A CA 1
ATOM 778 C C . SER A 1 101 ? -6.611 -15.874 3.387 1.00 88.69 101 SER A C 1
ATOM 780 O O . SER A 1 101 ? -6.266 -14.749 3.746 1.00 88.69 101 SER A O 1
ATOM 782 N N . CYS A 1 102 ? -7.821 -16.380 3.632 1.00 83.25 102 CYS A N 1
ATOM 783 C CA . CYS A 1 102 ? -8.905 -15.657 4.306 1.00 83.25 102 CYS A CA 1
ATOM 784 C C . CYS A 1 102 ? -9.587 -16.501 5.399 1.00 83.25 102 CYS A C 1
ATOM 786 O O . CYS A 1 102 ? -10.740 -16.242 5.738 1.00 83.25 102 CYS A O 1
ATOM 788 N N . SER A 1 103 ? -8.928 -17.549 5.907 1.00 78.94 103 SER A N 1
ATOM 789 C CA . SER A 1 103 ? -9.554 -18.504 6.838 1.00 78.94 103 SER A CA 1
ATOM 790 C C . SER A 1 103 ? -9.898 -17.871 8.189 1.00 78.94 103 SER A C 1
ATOM 792 O O . SER A 1 103 ? -11.038 -17.948 8.642 1.00 78.94 103 SER A O 1
ATOM 794 N N . ASP A 1 104 ? -8.922 -17.208 8.807 1.00 78.50 104 ASP A N 1
ATOM 795 C CA . ASP A 1 104 ? -9.086 -16.524 10.095 1.00 78.50 104 ASP A CA 1
ATOM 796 C C . ASP A 1 104 ? -8.821 -15.026 9.975 1.00 78.50 104 ASP A C 1
ATOM 798 O O . ASP A 1 104 ? -9.568 -14.230 10.529 1.00 78.50 104 ASP A O 1
ATOM 802 N N . ASN A 1 105 ? -7.799 -14.670 9.200 1.00 84.19 105 ASN A N 1
ATOM 803 C CA . ASN A 1 105 ? -7.292 -13.324 8.962 1.00 84.19 105 ASN A CA 1
ATOM 804 C C . ASN A 1 105 ? -7.042 -13.163 7.459 1.00 84.19 105 ASN A C 1
ATOM 806 O O . ASN A 1 105 ? -6.877 -14.166 6.757 1.00 84.19 105 ASN A O 1
ATOM 810 N N . PHE A 1 106 ? -6.983 -11.928 6.963 1.00 88.31 106 PHE A N 1
ATOM 811 C CA . PHE A 1 106 ? -6.608 -11.696 5.571 1.00 88.31 106 PHE A CA 1
ATOM 812 C C . PHE A 1 106 ? -5.084 -11.714 5.441 1.00 88.31 106 PHE A C 1
ATOM 814 O O . PHE A 1 106 ? -4.389 -10.928 6.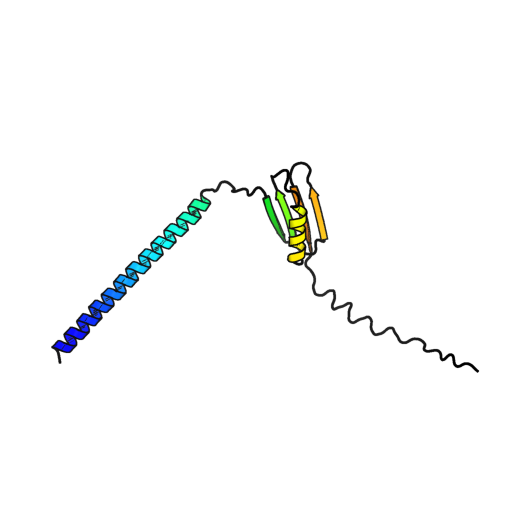084 1.00 88.31 106 PHE A O 1
ATOM 821 N N . ARG A 1 107 ? -4.562 -12.597 4.590 1.00 90.62 107 ARG A N 1
ATOM 822 C CA . ARG A 1 107 ? -3.154 -12.614 4.193 1.00 90.62 107 ARG A CA 1
ATOM 823 C C . ARG A 1 107 ? -3.064 -12.678 2.678 1.00 90.62 107 ARG A C 1
ATOM 825 O O . ARG A 1 107 ? -3.667 -13.558 2.072 1.00 90.62 107 ARG A O 1
ATOM 832 N N . LEU A 1 108 ? -2.297 -11.778 2.089 1.00 92.62 108 LEU A N 1
ATOM 833 C CA . LEU A 1 108 ? -1.963 -11.784 0.674 1.00 92.62 108 LEU A CA 1
ATOM 834 C C . LEU A 1 108 ? -0.448 -11.748 0.539 1.00 92.62 108 LEU A C 1
ATOM 836 O O . LEU A 1 108 ? 0.212 -10.919 1.152 1.00 92.62 108 LEU A O 1
ATOM 840 N N . GLU A 1 109 ? 0.071 -12.628 -0.295 1.00 93.69 109 GLU A N 1
ATOM 841 C CA . GLU A 1 109 ? 1.453 -12.648 -0.741 1.00 93.69 109 GLU A CA 1
ATOM 842 C C . GLU A 1 109 ? 1.429 -12.500 -2.259 1.00 93.69 109 GLU A C 1
ATOM 844 O O . GLU A 1 109 ? 0.696 -13.225 -2.924 1.00 93.69 109 GLU A O 1
ATOM 849 N N . ALA A 1 110 ? 2.154 -11.534 -2.811 1.00 94.31 110 ALA A N 1
ATOM 850 C CA . ALA A 1 110 ? 2.182 -11.268 -4.242 1.00 94.31 110 ALA A CA 1
ATOM 851 C C . ALA A 1 110 ? 3.620 -11.043 -4.708 1.00 94.31 110 ALA A C 1
ATOM 85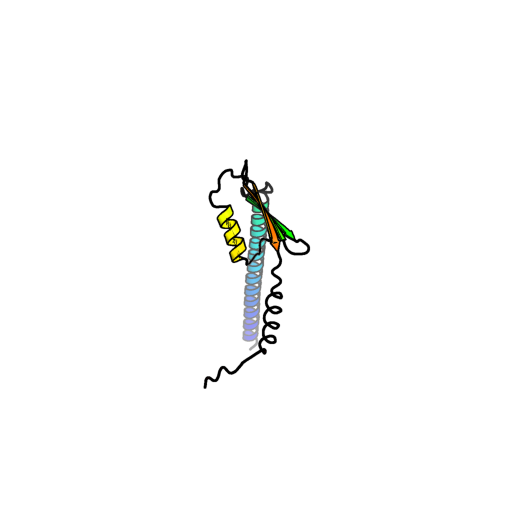3 O O . ALA A 1 110 ? 4.344 -10.230 -4.141 1.00 94.31 110 ALA A O 1
ATOM 854 N N . VAL A 1 111 ? 4.025 -11.745 -5.759 1.00 92.81 111 VAL A N 1
ATOM 855 C CA . VAL A 1 111 ? 5.307 -11.566 -6.432 1.00 92.81 111 VAL A CA 1
ATOM 856 C C . VAL A 1 111 ? 5.082 -10.666 -7.637 1.00 92.81 111 VAL A C 1
ATOM 858 O O . VAL A 1 111 ? 4.496 -11.077 -8.635 1.00 92.81 111 VAL A O 1
ATOM 861 N N . GLY A 1 112 ? 5.548 -9.430 -7.544 1.00 90.69 112 GLY A N 1
ATOM 862 C CA . GLY A 1 112 ? 5.631 -8.497 -8.653 1.00 90.69 112 GLY A CA 1
ATOM 863 C C . GLY A 1 112 ? 6.864 -8.751 -9.505 1.00 90.69 112 GLY A C 1
ATOM 864 O O . GLY A 1 112 ? 7.955 -8.929 -8.967 1.00 90.69 112 GLY A O 1
ATOM 865 N N . GLY A 1 113 ? 6.707 -8.733 -10.822 1.00 84.31 113 GLY A N 1
ATOM 866 C CA . GLY A 1 113 ? 7.799 -8.708 -11.784 1.00 84.31 113 GLY A CA 1
ATOM 867 C C . GLY A 1 113 ? 8.224 -7.280 -12.104 1.00 84.31 113 GLY A C 1
ATOM 868 O O . GLY A 1 113 ? 7.413 -6.354 -12.113 1.00 84.31 113 GLY A O 1
ATOM 869 N N . GLU A 1 114 ? 9.505 -7.094 -12.408 1.00 71.12 114 GLU A N 1
ATOM 870 C CA . GLU A 1 114 ? 9.937 -5.875 -13.085 1.00 71.12 114 GLU A CA 1
ATOM 871 C C . GLU A 1 114 ? 9.453 -5.935 -14.540 1.00 71.12 114 GLU A C 1
ATOM 873 O O . GLU A 1 114 ? 9.833 -6.835 -15.297 1.00 71.12 114 GLU A O 1
ATOM 878 N N . LEU A 1 115 ? 8.601 -4.987 -14.941 1.00 59.78 115 LEU A N 1
ATOM 879 C CA . LEU A 1 115 ? 8.307 -4.751 -16.350 1.00 59.78 115 LEU A CA 1
ATOM 880 C C . LEU A 1 115 ? 9.622 -4.380 -17.041 1.00 59.78 115 LEU A C 1
ATOM 882 O O . LEU A 1 115 ? 10.043 -3.222 -17.023 1.00 59.78 115 LEU A O 1
ATOM 886 N N . ALA A 1 116 ? 10.250 -5.359 -17.690 1.00 55.84 116 ALA A N 1
ATOM 887 C CA . ALA A 1 116 ? 11.217 -5.098 -18.738 1.00 55.84 116 ALA A CA 1
ATOM 888 C C . ALA A 1 116 ? 10.464 -4.367 -19.855 1.00 55.84 116 ALA A C 1
ATOM 890 O O . ALA A 1 116 ? 9.898 -4.985 -20.762 1.00 55.84 116 ALA A O 1
ATOM 891 N N . ARG A 1 117 ? 10.432 -3.033 -19.773 1.00 54.16 117 ARG A N 1
ATOM 892 C CA . ARG A 1 117 ? 9.884 -2.147 -20.809 1.00 54.16 117 ARG A CA 1
ATOM 893 C C . ARG A 1 117 ? 10.572 -2.346 -22.172 1.00 54.16 117 ARG A C 1
ATOM 895 O O . ARG A 1 117 ? 10.110 -1.797 -23.160 1.00 54.16 117 ARG A O 1
ATOM 902 N N . ASP A 1 118 ? 11.586 -3.206 -22.251 1.00 53.19 118 ASP A N 1
ATOM 903 C CA . ASP A 1 118 ? 12.375 -3.522 -23.441 1.00 53.19 118 ASP A CA 1
ATOM 904 C C . ASP A 1 118 ? 11.937 -4.777 -24.222 1.00 53.19 118 ASP A C 1
ATOM 906 O O . ASP A 1 118 ? 12.633 -5.187 -25.150 1.00 53.19 118 ASP A O 1
ATOM 910 N N . LYS A 1 119 ? 10.813 -5.438 -23.894 1.00 49.62 119 LYS A N 1
ATOM 911 C CA . LYS A 1 119 ? 10.403 -6.655 -24.638 1.00 49.62 119 LYS A CA 1
ATOM 912 C C . LYS A 1 119 ? 9.408 -6.431 -25.781 1.00 49.62 119 LYS A C 1
ATOM 914 O O . LYS A 1 119 ? 9.232 -7.330 -26.603 1.00 49.62 119 LYS A O 1
ATOM 919 N N . TYR A 1 120 ? 8.815 -5.242 -25.883 1.00 51.25 120 TYR A N 1
ATOM 920 C CA . TYR A 1 120 ? 7.916 -4.887 -26.990 1.00 51.25 120 TYR A CA 1
ATOM 921 C C . TYR A 1 120 ? 8.616 -4.186 -28.166 1.00 51.25 120 TYR A C 1
ATOM 923 O O . TYR A 1 120 ? 8.062 -4.187 -29.261 1.00 51.25 120 TYR A O 1
ATOM 931 N N . ASP A 1 121 ? 9.854 -3.706 -28.005 1.00 54.22 121 ASP A N 1
ATOM 932 C CA . ASP A 1 121 ? 10.627 -3.133 -29.124 1.00 54.22 121 ASP A CA 1
ATOM 933 C C . ASP A 1 121 ? 11.256 -4.204 -30.036 1.00 54.22 121 ASP A C 1
ATOM 935 O O . ASP A 1 121 ? 11.469 -3.977 -31.228 1.00 54.22 121 ASP A O 1
ATOM 939 N N . LEU A 1 122 ? 11.500 -5.422 -29.530 1.00 52.69 122 LEU A N 1
ATOM 940 C CA . LEU A 1 122 ? 12.159 -6.477 -30.315 1.00 52.69 122 LEU A CA 1
ATOM 941 C C . LEU A 1 122 ? 11.190 -7.312 -31.176 1.00 52.69 122 LEU A C 1
ATOM 943 O O . LEU A 1 122 ? 11.611 -7.961 -32.136 1.00 52.69 122 LEU A O 1
ATOM 947 N N . LEU A 1 123 ? 9.887 -7.276 -30.878 1.00 54.38 123 LEU A N 1
ATOM 948 C CA . LEU A 1 123 ? 8.855 -7.955 -31.676 1.00 54.38 123 LEU A CA 1
ATOM 949 C C . LEU A 1 123 ? 8.235 -7.052 -32.758 1.00 54.38 123 LEU A C 1
ATOM 951 O O . LEU A 1 123 ? 7.559 -7.560 -33.649 1.00 54.38 123 LEU A O 1
ATOM 955 N N . GLY A 1 124 ? 8.499 -5.739 -32.727 1.00 48.34 124 GLY A N 1
ATOM 956 C CA . GLY A 1 124 ? 8.032 -4.788 -33.745 1.00 48.34 124 GLY A CA 1
ATOM 957 C C . GLY A 1 124 ? 8.893 -4.735 -35.013 1.00 48.34 124 GLY A C 1
ATOM 958 O O . GLY A 1 124 ? 8.403 -4.340 -36.067 1.00 48.34 124 GLY A O 1
ATOM 959 N N . HIS A 1 125 ? 10.159 -5.163 -34.943 1.00 50.59 125 HIS A N 1
ATOM 960 C CA . HIS A 1 125 ? 11.111 -4.998 -36.050 1.00 50.59 125 HIS A CA 1
ATOM 961 C C . HIS A 1 125 ? 11.296 -6.223 -36.961 1.00 50.59 125 HIS A C 1
ATOM 963 O O . HIS A 1 125 ? 11.872 -6.085 -38.037 1.00 50.59 125 HIS A O 1
ATOM 969 N N . THR A 1 126 ? 10.822 -7.415 -36.585 1.00 45.16 126 THR A N 1
ATOM 970 C CA . THR A 1 126 ? 1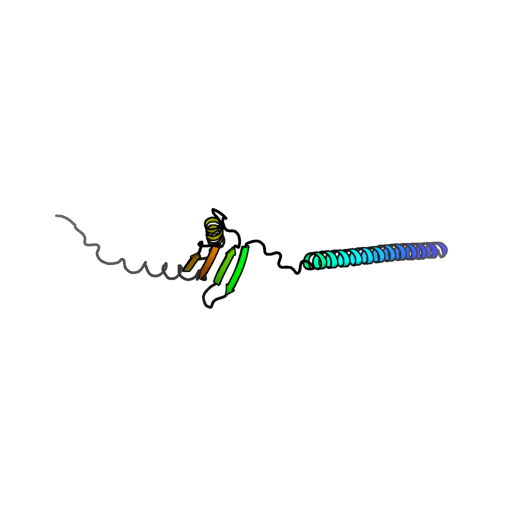1.144 -8.662 -37.315 1.00 45.16 126 THR A CA 1
ATOM 971 C C . THR A 1 126 ? 10.028 -9.190 -38.224 1.00 45.16 126 THR A C 1
ATOM 973 O O . THR A 1 126 ? 10.252 -10.155 -38.952 1.00 45.16 126 THR A O 1
ATOM 976 N N . LEU A 1 127 ? 8.848 -8.554 -38.260 1.00 48.31 127 LEU A N 1
ATOM 977 C CA . LEU A 1 127 ? 7.682 -9.050 -39.011 1.00 48.31 127 LEU A CA 1
ATOM 978 C C . LEU A 1 127 ? 7.412 -8.339 -40.355 1.00 48.31 127 LEU A C 1
ATOM 980 O O . LEU A 1 127 ? 6.291 -8.388 -40.853 1.00 48.31 127 LEU A O 1
ATOM 984 N N . LEU A 1 128 ? 8.416 -7.689 -40.959 1.00 49.84 128 LEU A N 1
ATOM 985 C CA . LEU A 1 128 ? 8.264 -6.999 -42.255 1.00 49.84 128 LEU A CA 1
ATOM 986 C C . LEU A 1 128 ? 9.026 -7.647 -43.426 1.00 49.84 128 LEU A C 1
ATOM 988 O O . LEU A 1 128 ? 8.849 -7.214 -44.559 1.00 49.84 128 LEU A O 1
ATOM 992 N N . GLU A 1 129 ? 9.804 -8.716 -43.213 1.00 52.22 129 GLU A N 1
ATOM 993 C CA . GLU A 1 129 ? 10.597 -9.345 -44.290 1.00 52.22 129 GLU A CA 1
ATOM 994 C C . GLU A 1 129 ? 10.228 -10.813 -44.566 1.00 52.22 129 GLU A C 1
ATOM 996 O O . GLU A 1 129 ? 11.074 -11.666 -44.827 1.00 52.22 129 GLU A O 1
ATOM 1001 N N . LYS A 1 130 ? 8.934 -11.145 -44.517 1.00 48.12 130 LYS A N 1
ATOM 1002 C CA . LYS A 1 130 ? 8.450 -12.424 -45.060 1.00 48.12 130 LYS A CA 1
ATOM 1003 C C . LYS A 1 130 ? 7.064 -12.284 -45.681 1.00 48.12 130 LYS A C 1
ATOM 1005 O O . LYS A 1 130 ? 6.086 -12.863 -45.228 1.00 48.12 130 LYS A O 1
ATOM 1010 N N . GLY A 1 131 ? 7.004 -11.463 -46.724 1.00 45.38 131 GLY A N 1
ATOM 1011 C CA . GLY A 1 131 ? 5.798 -11.201 -47.507 1.00 45.38 131 GLY A CA 1
ATOM 1012 C C . GLY A 1 131 ? 6.103 -10.928 -48.976 1.00 45.38 131 GLY A C 1
ATOM 1013 O O . GLY A 1 131 ? 5.500 -10.044 -49.568 1.00 45.38 131 GLY A O 1
ATOM 1014 N N . VAL A 1 132 ? 7.062 -11.649 -49.559 1.00 51.69 132 VAL A N 1
ATOM 1015 C CA . VAL A 1 132 ? 7.194 -11.765 -51.017 1.00 51.69 132 VAL A CA 1
ATOM 1016 C C . VAL A 1 132 ? 7.201 -13.251 -51.332 1.00 51.69 132 VAL A C 1
ATOM 1018 O O . VAL A 1 132 ? 8.226 -13.901 -51.174 1.00 51.69 132 VAL A O 1
ATOM 1021 N N . LEU A 1 133 ? 6.038 -13.785 -51.699 1.00 43.84 133 LEU A N 1
ATOM 1022 C CA . LEU A 1 133 ? 5.877 -15.020 -52.464 1.00 43.84 133 LEU A CA 1
ATOM 1023 C C . LEU A 1 133 ? 4.489 -14.974 -53.123 1.00 43.84 133 LEU A C 1
ATOM 1025 O O . LEU A 1 133 ? 3.472 -14.897 -52.440 1.00 43.84 133 LEU A O 1
ATOM 1029 N N . ASP A 1 134 ? 4.531 -14.985 -54.454 1.00 40.28 134 ASP A N 1
ATOM 1030 C CA . ASP A 1 134 ? 3.472 -15.259 -55.429 1.00 40.28 134 ASP A CA 1
ATOM 1031 C C . ASP A 1 134 ? 2.271 -14.311 -55.568 1.00 40.28 134 ASP A C 1
ATOM 1033 O O . ASP A 1 134 ? 1.164 -14.551 -55.092 1.00 40.28 134 ASP A O 1
ATOM 1037 N N . THR A 1 135 ? 2.454 -13.290 -56.408 1.00 45.16 135 THR A N 1
ATOM 1038 C CA . THR A 1 135 ? 1.404 -12.877 -57.351 1.00 45.16 135 THR A CA 1
ATOM 1039 C C . THR A 1 135 ? 1.465 -13.763 -58.599 1.00 45.16 135 THR A C 1
ATOM 1041 O O . THR A 1 135 ? 2.212 -13.461 -59.528 1.00 45.16 135 THR A O 1
ATOM 1044 N N . GLU A 1 136 ? 0.663 -14.826 -58.634 1.00 58.38 136 GLU A N 1
ATOM 1045 C CA . GLU A 1 136 ? 0.290 -15.524 -59.873 1.00 58.38 136 GLU A CA 1
ATOM 1046 C C . GLU A 1 136 ? -0.751 -14.669 -60.627 1.00 58.38 136 GLU A C 1
ATOM 1048 O O . GLU A 1 136 ? -1.789 -14.321 -60.048 1.00 58.38 136 GLU A O 1
ATOM 1053 N N . PRO A 1 137 ? -0.546 -14.309 -61.906 1.00 52.94 137 PRO A N 1
ATOM 1054 C CA . PRO A 1 137 ? -1.588 -13.668 -62.691 1.00 52.94 137 PRO A CA 1
ATOM 1055 C C . PRO A 1 137 ? -2.573 -14.723 -63.212 1.00 52.94 137 PRO A C 1
ATOM 1057 O O . PRO A 1 137 ? -2.344 -15.361 -64.237 1.00 52.94 137 PRO A O 1
ATOM 1060 N N . PHE A 1 138 ? -3.733 -14.849 -62.563 1.00 47.22 138 PHE A N 1
ATOM 1061 C CA . PHE A 1 138 ? -4.922 -15.354 -63.251 1.00 47.22 138 PHE A CA 1
ATOM 1062 C C . PHE A 1 138 ? -5.367 -14.305 -64.281 1.00 47.22 138 PHE A C 1
ATOM 1064 O O . PHE A 1 138 ? -6.148 -13.40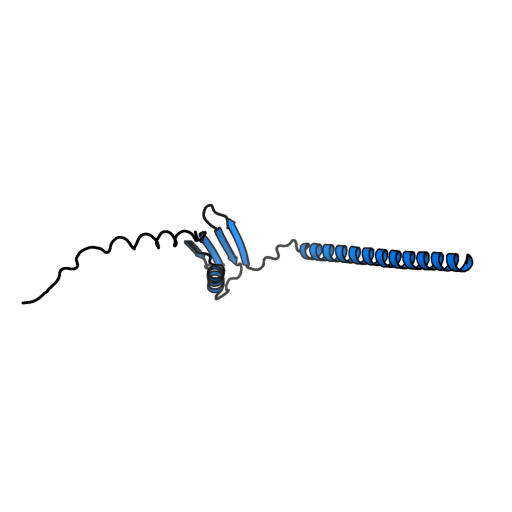5 -63.978 1.00 47.22 138 PHE A O 1
ATOM 1071 N N . ALA A 1 139 ? -4.859 -14.420 -65.509 1.00 46.53 139 ALA A N 1
ATOM 1072 C CA . ALA A 1 139 ? -5.447 -13.797 -66.686 1.00 46.53 139 ALA A CA 1
ATOM 1073 C C . ALA A 1 139 ? -6.106 -14.887 -67.539 1.00 46.53 139 ALA A C 1
ATOM 1075 O O . ALA A 1 139 ? -5.464 -15.690 -68.206 1.00 46.53 139 ALA A O 1
ATOM 1076 N N . MET A 1 140 ? -7.425 -14.894 -67.423 1.00 42.03 140 MET A N 1
ATOM 1077 C CA . MET A 1 140 ? -8.429 -15.600 -68.202 1.00 42.03 140 MET A CA 1
ATOM 1078 C C . MET A 1 140 ? -8.386 -15.163 -69.678 1.00 42.03 140 MET A C 1
ATOM 1080 O O . MET A 1 140 ? -8.503 -13.966 -69.932 1.00 42.03 140 MET A O 1
ATOM 1084 N N . VAL A 1 141 ? -8.222 -16.117 -70.608 1.00 44.75 141 VAL A N 1
ATOM 1085 C CA . VAL A 1 141 ? -8.857 -16.251 -71.948 1.00 44.75 141 VAL A CA 1
ATOM 1086 C C . VAL A 1 141 ? -8.394 -17.560 -72.588 1.00 44.75 141 VAL A C 1
ATOM 1088 O O . VAL A 1 141 ? -7.168 -17.792 -72.643 1.00 44.75 141 VAL A O 1
#

Secondary structure (DSSP, 8-state):
-HHHHHHHHHHHHHHHHHHHHHHHHHHHHHHHHHHHHHHHHHHHTS--S----SEEEEEEEETTEEEEEEEE--S--TTHHHHHHHHHHHTT-EEEEEEEE-SSSEEEEEEEEP--TTSSSSSSSSSSS------------

Radius of gyration: 35.16 Å; chains: 1; bounding box: 46×87×95 Å

Sequence (141 aa):
MLVEQWNHVNLVVVNKTSIIVDASKYIEELKGKVERLSQDVASSQSSNGQNSLPMQVTVETLEKGFLINVFSEEKKCPGLLVTILKAFEELGLDVLDANVSCSDNFRLEAVGGELARDKYDLLGHTLLEKGVLDTEPFAMV